Protein AF-E2BBN4-F1 (afdb_monomer_lite)

Secondary structure (DSSP, 8-state):
-GGGT---PPPPTT-TTT-HIIIIIIHHHHHHHTT---SSHHHHHHHHHHHHHT-

Sequence (55 aa):
LELLGWDFLPPPPYSPDIAPSDFHLFRSMHNHLSAQHFSSSEDIKKWLDSWIDHK

Radius of gyration: 15.38 Å; chains: 1; bounding box: 30×32×38 Å

Structure (mmCIF, N/CA/C/O backbone):
data_AF-E2BBN4-F1
#
_entry.id   AF-E2BBN4-F1
#
loop_
_atom_site.group_PDB
_atom_site.id
_atom_site.type_symbol
_atom_site.label_atom_id
_atom_site.label_alt_id
_atom_site.label_comp_id
_atom_site.label_asym_id
_atom_site.label_entity_id
_atom_site.label_seq_id
_atom_site.pdbx_PDB_ins_code
_atom_site.Cartn_x
_atom_site.Cartn_y
_atom_site.Cartn_z
_atom_site.occupancy
_atom_site.B_iso_or_equiv
_atom_site.auth_seq_id
_atom_site.auth_comp_id
_atom_site.auth_asym_id
_atom_site.auth_atom_id
_atom_site.pdbx_PDB_model_num
ATOM 1 N N . LEU A 1 1 ? 3.233 -17.598 -13.502 1.00 57.78 1 LEU A N 1
ATOM 2 C CA . LEU A 1 1 ? 3.030 -16.324 -14.228 1.00 57.78 1 LEU A CA 1
ATOM 3 C C . LEU A 1 1 ? 2.741 -16.574 -15.706 1.00 57.78 1 LEU A C 1
ATOM 5 O O . LEU A 1 1 ? 1.731 -16.073 -16.170 1.00 57.78 1 LEU A O 1
ATOM 9 N N . GLU A 1 2 ? 3.490 -17.442 -16.398 1.00 60.81 2 GLU A N 1
ATOM 10 C CA . GLU A 1 2 ? 3.144 -17.883 -17.770 1.00 60.81 2 GLU A CA 1
ATOM 11 C C . GLU A 1 2 ? 1.750 -18.530 -17.875 1.00 60.81 2 GLU A C 1
ATOM 13 O O . GLU A 1 2 ? 1.035 -18.292 -18.838 1.00 60.81 2 GLU A O 1
ATOM 18 N N . LEU A 1 3 ? 1.301 -19.249 -16.836 1.00 70.25 3 LEU A N 1
ATOM 19 C CA . LEU A 1 3 ? -0.069 -19.790 -16.751 1.00 70.25 3 LEU A CA 1
ATOM 20 C C . LEU A 1 3 ? -1.174 -18.722 -16.743 1.00 70.25 3 LEU A C 1
ATOM 22 O O . LEU A 1 3 ? -2.318 -19.033 -17.054 1.00 70.25 3 LEU A O 1
ATOM 26 N N . LEU A 1 4 ? -0.851 -17.487 -16.355 1.00 82.12 4 LEU A N 1
ATOM 27 C CA . LEU A 1 4 ? -1.795 -16.372 -16.373 1.00 82.12 4 LEU A CA 1
ATOM 28 C C . LEU A 1 4 ? -1.722 -15.596 -17.703 1.00 82.12 4 LEU A C 1
ATOM 30 O O . LEU A 1 4 ? -2.612 -14.793 -17.961 1.00 82.12 4 LEU A O 1
ATOM 34 N N . GLY A 1 5 ? -0.684 -15.812 -18.526 1.00 83.62 5 GLY A N 1
ATOM 35 C CA . GLY A 1 5 ? -0.465 -15.100 -19.792 1.00 83.62 5 GLY A CA 1
ATOM 36 C C . GLY A 1 5 ? -0.008 -13.644 -19.645 1.00 83.62 5 GLY A C 1
ATOM 37 O O . GLY A 1 5 ? -0.263 -12.841 -20.534 1.00 83.62 5 GLY A O 1
ATOM 38 N N . TRP A 1 6 ? 0.611 -13.274 -18.519 1.00 80.38 6 TRP A N 1
ATOM 39 C CA . TRP A 1 6 ? 1.031 -11.890 -18.271 1.00 80.38 6 TRP A CA 1
ATOM 40 C C . TRP A 1 6 ? 2.440 -11.662 -18.805 1.00 80.38 6 TRP A C 1
ATOM 42 O O . TRP A 1 6 ? 3.375 -12.348 -18.382 1.00 80.38 6 TRP A O 1
ATOM 52 N N . ASP A 1 7 ? 2.593 -10.661 -19.669 1.00 78.31 7 ASP A N 1
ATOM 53 C CA . ASP A 1 7 ? 3.902 -10.182 -20.100 1.00 78.31 7 ASP A CA 1
ATOM 54 C C . ASP A 1 7 ? 4.603 -9.459 -18.946 1.00 78.31 7 ASP A C 1
ATOM 56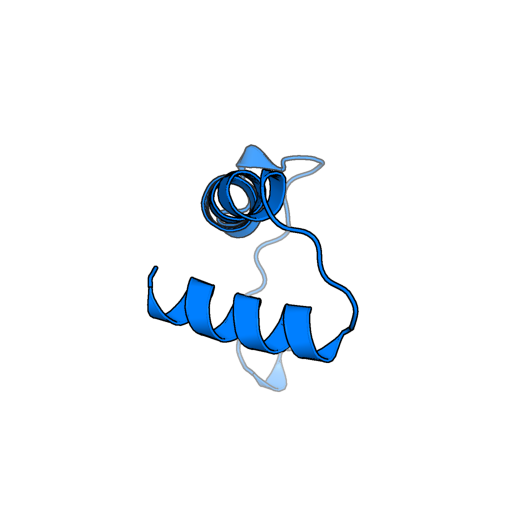 O O . ASP A 1 7 ? 4.114 -8.463 -18.404 1.00 78.31 7 ASP A O 1
ATOM 60 N N . PHE A 1 8 ? 5.763 -9.979 -18.548 1.00 72.88 8 PHE A N 1
ATOM 61 C CA . PHE A 1 8 ? 6.571 -9.388 -17.489 1.00 72.88 8 PHE A CA 1
ATOM 62 C C . PHE A 1 8 ? 7.468 -8.292 -18.064 1.00 72.88 8 PHE A C 1
ATOM 64 O O . PHE A 1 8 ? 8.379 -8.565 -18.847 1.00 72.88 8 PHE A O 1
ATOM 71 N N . LEU A 1 9 ? 7.242 -7.049 -17.643 1.00 75.12 9 LEU A N 1
ATOM 72 C CA . LEU A 1 9 ? 8.158 -5.951 -17.932 1.00 75.12 9 LEU A CA 1
ATOM 73 C C . LEU A 1 9 ? 9.325 -6.004 -16.931 1.00 75.12 9 LEU A C 1
ATOM 75 O O . LEU A 1 9 ? 9.079 -5.908 -15.725 1.00 75.12 9 LEU A O 1
ATOM 79 N N . PRO A 1 10 ? 10.585 -6.163 -17.384 1.00 72.38 10 PRO A N 1
ATOM 80 C CA . PRO A 1 10 ? 11.722 -6.180 -16.476 1.00 72.38 10 PRO A CA 1
ATOM 81 C C . PRO A 1 10 ? 11.831 -4.822 -15.768 1.00 72.38 10 PRO A C 1
ATOM 83 O O . PRO A 1 10 ? 11.820 -3.785 -16.441 1.00 72.38 10 PRO A O 1
ATOM 86 N N . PRO A 1 11 ? 11.928 -4.795 -14.425 1.00 66.44 11 PRO A N 1
ATOM 87 C CA . PRO A 1 11 ? 12.031 -3.541 -13.706 1.00 66.44 11 PRO A CA 1
ATOM 88 C C . PRO A 1 11 ? 13.363 -2.866 -14.057 1.00 66.44 11 PRO A C 1
ATOM 90 O O . PRO A 1 11 ? 14.407 -3.529 -14.073 1.00 66.44 11 PRO A O 1
ATOM 93 N N . PRO A 1 12 ? 13.360 -1.555 -14.334 1.00 66.94 12 PRO A N 1
ATOM 94 C CA . PRO A 1 12 ? 14.599 -0.820 -14.522 1.00 66.94 12 PRO A CA 1
ATOM 95 C C . PRO A 1 12 ? 15.427 -0.844 -13.228 1.00 66.94 12 PRO A C 1
ATOM 97 O O . PRO A 1 12 ? 14.859 -0.847 -12.129 1.00 66.94 12 PRO A O 1
ATOM 100 N N . PRO A 1 13 ? 16.768 -0.841 -13.321 1.00 69.69 13 PRO A N 1
ATOM 101 C CA . PRO A 1 13 ? 17.617 -0.783 -12.139 1.00 69.69 13 PRO A CA 1
ATOM 102 C C . PRO A 1 13 ? 17.321 0.494 -11.331 1.00 69.69 13 PRO A C 1
ATOM 104 O O . PRO A 1 13 ? 17.355 1.600 -11.867 1.00 69.69 13 PRO A O 1
ATOM 107 N N . TYR A 1 14 ? 17.007 0.316 -10.042 1.00 59.47 14 TYR A N 1
ATOM 108 C CA . TYR A 1 14 ? 16.846 1.356 -9.012 1.00 59.47 14 TYR A CA 1
ATOM 109 C C . TYR A 1 14 ? 16.098 2.629 -9.446 1.00 59.47 14 TYR A C 1
ATOM 111 O O . TYR A 1 14 ? 16.612 3.733 -9.295 1.00 59.47 14 TYR A O 1
ATOM 119 N N . SER A 1 15 ? 14.873 2.496 -9.957 1.00 66.19 15 SER A N 1
ATOM 120 C CA . SER A 1 15 ? 14.041 3.658 -10.297 1.00 66.19 15 SER A CA 1
ATOM 121 C C . SER A 1 15 ? 12.690 3.629 -9.575 1.00 66.19 15 SER A C 1
ATOM 123 O O . SER A 1 15 ? 11.693 3.197 -10.160 1.00 66.19 15 SER A O 1
ATOM 125 N N . PRO A 1 16 ? 12.629 4.102 -8.316 1.00 60.16 16 PRO A N 1
ATOM 126 C CA . PRO A 1 16 ? 11.355 4.316 -7.626 1.00 60.16 16 PRO A CA 1
ATOM 127 C C . PRO A 1 16 ? 10.437 5.294 -8.384 1.00 60.16 16 PRO A C 1
ATOM 129 O O . PRO A 1 16 ? 9.221 5.193 -8.279 1.00 60.16 16 PRO A O 1
ATOM 132 N N . ASP A 1 17 ? 10.993 6.182 -9.215 1.00 61.88 17 ASP A N 1
ATOM 133 C CA . ASP A 1 17 ? 10.226 7.088 -10.081 1.00 61.88 17 ASP A CA 1
ATOM 134 C C . ASP A 1 17 ? 9.566 6.402 -11.291 1.00 61.88 17 ASP A C 1
ATOM 136 O O . ASP A 1 17 ? 8.675 6.982 -11.909 1.00 61.88 17 ASP A O 1
ATOM 140 N N . ILE A 1 18 ? 9.988 5.182 -11.654 1.00 67.00 18 ILE A N 1
ATOM 141 C CA . ILE A 1 18 ? 9.444 4.468 -12.823 1.00 67.00 18 ILE A CA 1
ATOM 142 C C . ILE A 1 18 ? 8.271 3.566 -12.437 1.00 67.00 18 ILE A C 1
ATOM 144 O O . ILE A 1 18 ? 7.398 3.311 -13.266 1.00 67.00 18 ILE A O 1
ATOM 148 N N . ALA A 1 19 ? 8.201 3.111 -11.18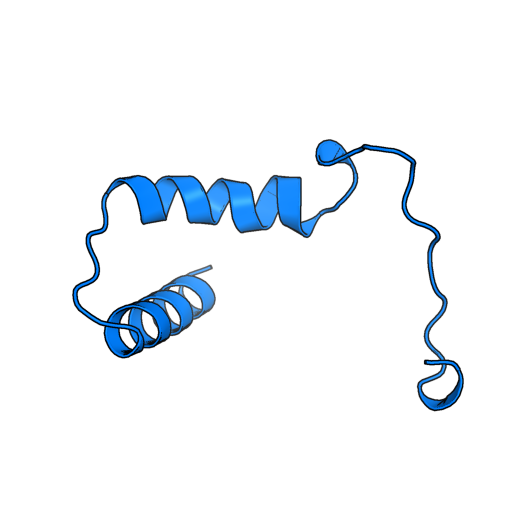5 1.00 76.19 19 ALA A N 1
ATOM 149 C CA . ALA A 1 19 ? 7.066 2.334 -10.714 1.00 76.19 19 ALA A CA 1
ATOM 150 C C . ALA A 1 19 ? 5.863 3.266 -10.457 1.00 76.19 19 ALA A C 1
ATOM 152 O O . ALA A 1 19 ? 5.917 4.117 -9.562 1.00 76.19 19 ALA A O 1
ATOM 153 N N . PRO A 1 20 ? 4.742 3.118 -11.193 1.00 71.12 20 PRO A N 1
ATOM 154 C CA . PRO A 1 20 ? 3.582 3.991 -11.014 1.00 71.12 20 PRO A CA 1
ATOM 155 C C . PRO A 1 20 ? 3.008 3.926 -9.590 1.00 71.12 20 PRO A C 1
ATOM 157 O O . PRO A 1 20 ? 2.489 4.925 -9.088 1.00 71.12 20 PRO A O 1
ATOM 160 N N . SER A 1 21 ? 3.137 2.769 -8.928 1.00 75.44 21 SER A N 1
ATOM 161 C CA . SE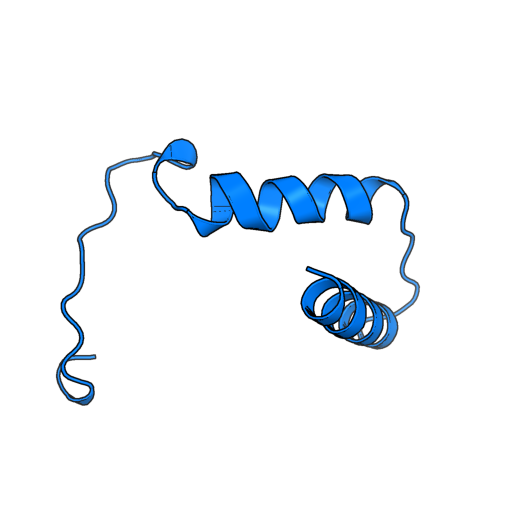R A 1 21 ? 2.772 2.549 -7.525 1.00 75.44 21 SER A CA 1
ATOM 162 C C . SER A 1 21 ? 3.555 3.449 -6.577 1.00 75.44 21 SER A C 1
ATOM 164 O O . SER A 1 21 ? 2.958 4.143 -5.757 1.00 75.44 21 SER A O 1
ATOM 166 N N . ASP A 1 22 ? 4.876 3.471 -6.700 1.00 77.81 22 ASP A N 1
ATOM 167 C CA . ASP A 1 22 ? 5.758 4.190 -5.786 1.00 77.81 22 ASP A CA 1
ATOM 168 C C . ASP A 1 22 ? 5.637 5.702 -5.968 1.00 77.81 22 ASP A C 1
ATOM 170 O O . ASP A 1 22 ? 5.459 6.430 -4.987 1.00 77.81 22 ASP A O 1
ATOM 174 N N . PHE A 1 23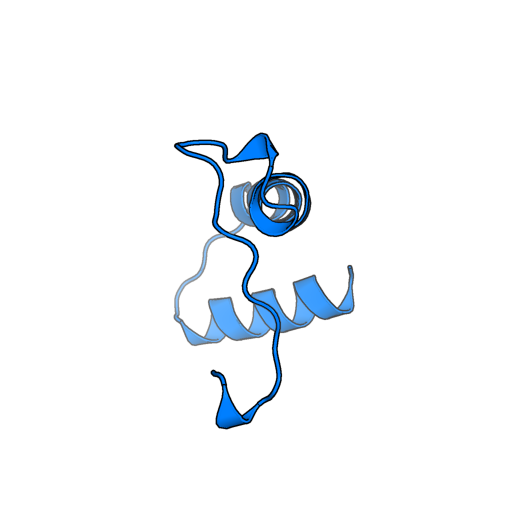 ? 5.594 6.178 -7.216 1.00 74.56 23 PHE A N 1
ATOM 175 C CA . PHE A 1 23 ? 5.490 7.611 -7.487 1.00 74.56 23 PHE A CA 1
ATOM 176 C C . PHE A 1 23 ? 4.102 8.202 -7.179 1.00 74.56 23 PHE A C 1
ATOM 178 O O . PHE A 1 23 ? 4.020 9.321 -6.668 1.00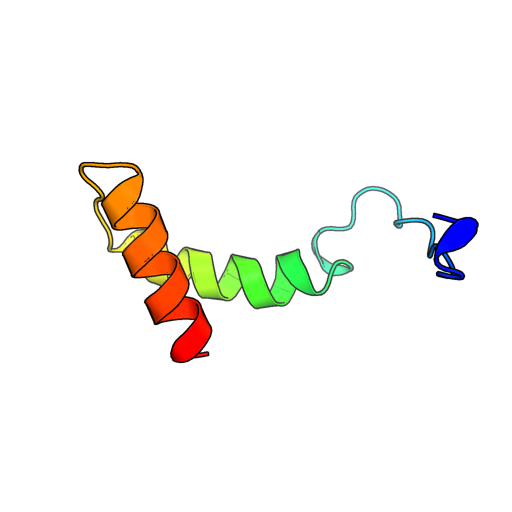 74.56 23 PHE A O 1
ATOM 185 N N . HIS A 1 24 ? 3.007 7.485 -7.466 1.00 79.44 24 HIS A N 1
ATOM 186 C CA . HIS A 1 24 ? 1.648 8.035 -7.328 1.00 79.44 24 HIS A CA 1
ATOM 187 C C . HIS A 1 24 ? 0.871 7.470 -6.135 1.00 79.44 24 HIS A C 1
ATOM 189 O O . HIS A 1 24 ? 0.232 8.224 -5.395 1.00 79.44 24 HIS A O 1
ATOM 195 N N . LEU A 1 25 ? 0.856 6.146 -5.957 1.00 85.88 25 LEU A N 1
ATOM 196 C CA . LEU A 1 25 ? 0.026 5.500 -4.940 1.00 85.88 25 LEU A CA 1
ATOM 197 C C . LEU A 1 25 ? 0.627 5.692 -3.548 1.00 85.88 25 LEU A C 1
ATOM 199 O O . LEU A 1 25 ? -0.011 6.318 -2.700 1.00 85.88 25 LEU A O 1
ATOM 203 N N . PHE A 1 26 ? 1.855 5.224 -3.335 1.00 84.44 26 PHE A N 1
ATOM 204 C CA . PHE A 1 26 ? 2.507 5.273 -2.028 1.00 84.44 26 PHE A CA 1
ATOM 205 C C . PHE A 1 26 ? 2.878 6.691 -1.618 1.00 84.44 26 PHE A C 1
ATOM 207 O O . PHE A 1 26 ? 2.740 7.033 -0.448 1.00 84.44 26 PHE A O 1
ATOM 214 N N . ARG A 1 27 ? 3.228 7.561 -2.569 1.00 85.44 27 ARG A N 1
ATOM 215 C CA . ARG A 1 27 ? 3.440 8.984 -2.283 1.00 85.44 27 ARG A CA 1
ATOM 216 C C . ARG A 1 27 ? 2.182 9.677 -1.750 1.00 85.44 27 ARG A C 1
ATOM 218 O O . ARG A 1 27 ? 2.246 10.394 -0.755 1.00 85.44 27 ARG A O 1
ATOM 225 N N . SER A 1 28 ? 1.030 9.448 -2.385 1.00 86.56 28 SER A N 1
ATOM 226 C CA . SER A 1 28 ? -0.257 9.988 -1.923 1.00 86.56 28 SER A CA 1
ATOM 227 C C . SER A 1 28 ? -0.669 9.384 -0.577 1.00 86.56 28 SER A C 1
ATOM 229 O O . SER A 1 28 ? -1.120 10.105 0.315 1.00 86.56 28 SER A O 1
ATOM 231 N N . MET A 1 29 ? -0.457 8.078 -0.404 1.00 89.44 29 MET A N 1
ATOM 232 C CA . MET A 1 29 ? -0.753 7.365 0.837 1.00 89.44 29 MET A CA 1
ATOM 233 C C . MET A 1 29 ? 0.100 7.879 2.002 1.00 89.44 29 MET A C 1
ATOM 235 O O . MET A 1 29 ? -0.430 8.163 3.070 1.00 89.44 29 MET A O 1
ATOM 239 N N . HIS A 1 30 ? 1.402 8.076 1.787 1.00 86.88 30 HIS A N 1
ATOM 240 C CA . HIS A 1 30 ? 2.346 8.552 2.798 1.00 86.88 30 HIS A CA 1
ATOM 241 C C . HIS A 1 30 ? 1.937 9.910 3.387 1.00 86.88 30 HIS A C 1
ATOM 243 O O . HIS A 1 30 ? 2.006 10.111 4.600 1.00 86.88 30 HIS A O 1
ATOM 249 N N . ASN A 1 31 ? 1.432 10.824 2.553 1.00 86.00 31 ASN A N 1
ATOM 250 C CA . ASN A 1 31 ? 0.917 12.115 3.018 1.00 86.00 31 ASN A CA 1
ATOM 251 C C . ASN A 1 31 ? -0.275 11.961 3.979 1.00 86.00 31 ASN A C 1
ATOM 253 O O . ASN A 1 31 ? -0.360 12.687 4.965 1.00 86.00 31 ASN A O 1
ATOM 257 N N . HIS A 1 32 ? -1.169 11.003 3.724 1.00 84.75 32 HIS A N 1
ATOM 258 C CA . HIS A 1 32 ? -2.326 10.732 4.584 1.00 84.75 32 HIS A CA 1
ATOM 259 C C . HIS A 1 32 ? -1.955 9.920 5.835 1.00 84.75 32 HIS A C 1
ATOM 261 O O . HIS A 1 32 ? -2.576 10.085 6.881 1.00 84.75 32 HIS A O 1
ATOM 267 N N . LEU A 1 33 ? -0.925 9.074 5.744 1.00 88.25 33 LEU A N 1
ATOM 268 C CA . LEU A 1 33 ? -0.399 8.285 6.861 1.00 88.25 33 LEU A CA 1
ATOM 269 C C . LEU A 1 33 ? 0.361 9.130 7.881 1.00 88.25 33 LEU A C 1
ATOM 271 O O . LEU A 1 33 ? 0.366 8.796 9.060 1.00 88.25 33 LEU A O 1
ATOM 275 N N . SER A 1 34 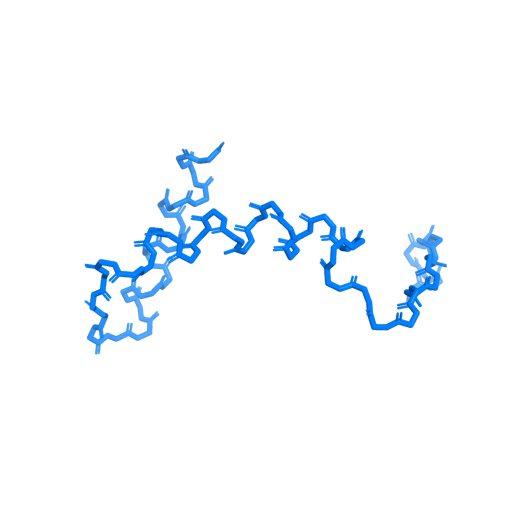? 0.974 10.233 7.447 1.00 82.69 34 SER A N 1
ATOM 276 C CA . SER A 1 34 ? 1.816 11.084 8.301 1.00 82.69 34 SER A CA 1
ATOM 277 C C . SER A 1 34 ? 1.064 11.683 9.502 1.00 82.69 34 SER A C 1
ATOM 279 O O . SER A 1 34 ? 1.690 12.094 10.474 1.00 82.69 34 SER A O 1
ATOM 281 N N . ALA A 1 35 ? -0.271 11.726 9.445 1.00 80.00 35 ALA A N 1
ATOM 282 C CA . ALA A 1 35 ? -1.139 12.249 10.499 1.00 80.00 35 ALA A CA 1
ATOM 283 C C . ALA A 1 35 ? -1.857 11.159 11.320 1.00 80.00 35 ALA A C 1
ATOM 285 O O . ALA A 1 35 ? -2.608 11.494 12.234 1.00 80.00 35 ALA A O 1
ATOM 286 N N . GLN A 1 36 ? -1.663 9.874 11.003 1.00 85.62 36 GLN A N 1
ATOM 287 C CA . GLN A 1 36 ? -2.416 8.775 11.608 1.00 85.62 36 GLN A CA 1
ATOM 288 C C . GLN A 1 36 ? -1.580 7.996 12.622 1.00 85.62 36 GLN A C 1
ATOM 290 O O . GLN A 1 36 ? -0.405 7.711 12.403 1.00 85.62 36 GLN A O 1
ATOM 295 N N . HIS A 1 37 ? -2.218 7.592 13.719 1.00 90.00 37 HIS A N 1
ATOM 296 C CA . HIS A 1 37 ? -1.648 6.669 14.693 1.00 90.00 37 HIS A CA 1
ATOM 297 C C . HIS A 1 37 ? -2.579 5.468 14.846 1.00 90.00 37 HIS A C 1
ATOM 299 O O . HIS A 1 37 ? -3.734 5.618 15.241 1.00 90.00 37 HIS A O 1
ATOM 305 N N . PHE A 1 38 ? -2.076 4.273 14.544 1.00 91.00 38 PHE A N 1
ATOM 306 C CA . PHE A 1 38 ? -2.855 3.039 14.612 1.00 91.00 38 PHE A CA 1
ATOM 307 C C . PHE A 1 38 ? -2.510 2.256 15.875 1.00 91.00 38 PHE A C 1
ATOM 309 O O . PHE A 1 38 ? -1.341 2.127 16.234 1.00 91.00 38 PHE A O 1
ATOM 316 N N . SER A 1 39 ? -3.529 1.718 16.544 1.00 92.81 39 SER A N 1
ATOM 317 C CA . SER A 1 39 ? -3.361 0.911 17.757 1.00 92.81 39 SER A CA 1
ATOM 318 C C . SER A 1 39 ? -3.337 -0.590 17.467 1.00 92.81 39 SER A C 1
ATOM 320 O O . SER A 1 39 ? -2.829 -1.360 18.280 1.00 92.81 39 SER A O 1
ATOM 322 N N . SER A 1 40 ? -3.859 -1.016 16.314 1.00 95.44 40 SER A N 1
ATOM 323 C CA . SER A 1 40 ? -3.916 -2.420 15.914 1.00 95.44 40 SER A CA 1
ATOM 324 C C . SER A 1 40 ? -3.784 -2.609 14.401 1.00 95.44 40 SER A C 1
ATOM 326 O O . SER A 1 40 ? -4.005 -1.695 13.605 1.00 95.44 40 SER A O 1
ATOM 328 N N . SER A 1 41 ? -3.470 -3.840 13.985 1.00 92.31 41 SER A N 1
ATOM 329 C CA . SER A 1 41 ? -3.458 -4.207 12.561 1.00 92.31 41 SER A CA 1
ATOM 330 C C . SER A 1 41 ? -4.846 -4.148 11.907 1.00 92.31 41 SER A C 1
ATOM 332 O O . SER A 1 41 ? -4.955 -3.966 10.696 1.00 92.31 41 SER A O 1
ATOM 334 N N . GLU A 1 42 ? -5.911 -4.274 12.698 1.00 95.56 42 GLU A N 1
ATOM 335 C CA . GLU A 1 42 ? -7.296 -4.167 12.234 1.00 95.56 42 GLU A CA 1
ATOM 336 C C . GLU A 1 42 ? -7.656 -2.719 11.897 1.00 95.56 42 GLU A C 1
ATOM 338 O O . GLU A 1 42 ? -8.328 -2.475 10.895 1.00 95.56 42 GLU A O 1
ATOM 343 N N . ASP A 1 43 ? -7.148 -1.761 12.677 1.00 93.19 43 ASP A N 1
ATOM 344 C CA . ASP A 1 43 ? -7.313 -0.331 12.402 1.00 93.19 43 ASP A CA 1
ATOM 345 C C . ASP A 1 43 ? -6.604 0.067 11.105 1.00 93.19 43 ASP A C 1
ATOM 347 O O . ASP A 1 43 ? -7.157 0.821 10.306 1.00 93.19 43 ASP A O 1
ATOM 351 N N . ILE A 1 44 ? -5.418 -0.504 10.852 1.00 92.88 44 ILE A N 1
ATOM 352 C CA . ILE A 1 44 ? -4.679 -0.301 9.597 1.00 92.88 44 ILE A CA 1
ATOM 353 C C . ILE A 1 44 ? -5.499 -0.808 8.407 1.00 92.88 44 ILE A C 1
ATOM 355 O O . ILE A 1 44 ? -5.621 -0.099 7.411 1.00 92.88 44 ILE A O 1
ATOM 359 N N . LYS A 1 45 ? -6.087 -2.010 8.504 1.00 94.12 45 LYS A N 1
ATOM 360 C CA . LYS A 1 45 ? -6.918 -2.578 7.428 1.00 94.12 45 LYS A CA 1
ATOM 361 C C . LYS A 1 45 ? -8.139 -1.710 7.137 1.00 94.12 45 LYS A C 1
ATOM 363 O O . LYS A 1 45 ? -8.348 -1.335 5.992 1.00 94.12 45 LYS A O 1
ATOM 368 N N . LYS A 1 46 ? -8.891 -1.325 8.174 1.00 94.12 46 LYS A N 1
ATOM 369 C CA . LYS A 1 46 ? -10.075 -0.463 8.024 1.00 94.12 46 LYS A CA 1
ATOM 370 C C . LYS A 1 46 ? -9.730 0.894 7.418 1.00 94.12 46 LYS A C 1
ATOM 372 O O . LYS A 1 46 ? -10.468 1.401 6.577 1.00 94.12 46 LYS A O 1
ATOM 377 N N . TRP A 1 47 ? -8.621 1.492 7.851 1.00 92.81 47 TRP A N 1
ATOM 378 C CA . TRP A 1 47 ? -8.151 2.748 7.281 1.00 92.81 47 TRP A CA 1
ATOM 379 C C . TRP A 1 47 ? -7.751 2.586 5.814 1.00 92.81 47 TRP A C 1
ATOM 381 O O . TRP A 1 47 ? -8.118 3.429 5.003 1.00 92.81 47 TRP A O 1
ATOM 391 N N . LEU A 1 48 ? -7.046 1.504 5.470 1.00 92.31 48 LEU A N 1
ATOM 392 C CA . LEU A 1 48 ? -6.622 1.227 4.101 1.00 92.31 48 LEU A CA 1
ATOM 393 C C . LEU A 1 48 ? -7.824 1.029 3.172 1.00 92.31 48 LEU A C 1
ATOM 395 O O . LEU A 1 48 ? -7.850 1.635 2.107 1.00 92.31 48 LEU A O 1
ATOM 399 N N . ASP A 1 49 ? -8.822 0.246 3.592 1.00 93.88 49 ASP A N 1
ATOM 400 C CA . ASP A 1 49 ? -10.053 0.032 2.822 1.00 93.88 49 ASP A CA 1
ATOM 401 C C . ASP A 1 49 ? -10.773 1.362 2.560 1.00 93.88 49 ASP A C 1
ATOM 403 O O . ASP A 1 49 ? -11.130 1.667 1.425 1.00 93.88 49 ASP A O 1
ATOM 407 N N . SER A 1 50 ? -10.906 2.201 3.593 1.00 91.44 50 SER A N 1
ATOM 408 C CA . SER A 1 50 ? -11.495 3.537 3.460 1.00 91.44 50 SER A CA 1
ATOM 409 C C . SER A 1 50 ? -10.669 4.447 2.543 1.00 91.44 50 SER A C 1
ATOM 411 O O . SER A 1 50 ? -11.221 5.121 1.679 1.00 91.44 50 SER A O 1
ATOM 413 N N . TRP A 1 51 ? -9.342 4.456 2.680 1.00 90.31 51 TRP A N 1
ATOM 414 C CA . TRP A 1 51 ? -8.460 5.288 1.860 1.00 90.31 51 TRP A CA 1
ATOM 415 C C . TRP A 1 51 ? -8.493 4.893 0.379 1.00 90.31 51 TRP A C 1
ATOM 417 O O . TRP A 1 51 ? -8.466 5.778 -0.470 1.00 90.31 51 TRP A O 1
ATOM 427 N N . ILE A 1 52 ? -8.565 3.593 0.070 1.00 89.94 52 ILE A N 1
ATOM 428 C CA . ILE A 1 52 ? -8.685 3.097 -1.309 1.00 89.94 52 ILE A CA 1
ATOM 429 C C . ILE A 1 52 ? -10.050 3.464 -1.902 1.00 89.94 52 ILE A C 1
ATOM 431 O O . ILE A 1 52 ? -10.097 3.866 -3.058 1.00 89.94 52 ILE A O 1
ATOM 435 N N . ASP A 1 53 ? -11.135 3.360 -1.129 1.00 90.69 53 ASP A N 1
ATOM 436 C CA . ASP A 1 53 ? -12.491 3.723 -1.576 1.00 90.69 53 ASP A CA 1
ATOM 437 C C . ASP A 1 53 ? -12.632 5.225 -1.888 1.00 90.69 53 ASP A C 1
ATOM 439 O O . ASP A 1 53 ? -13.349 5.616 -2.805 1.00 90.69 53 ASP A O 1
ATOM 443 N N . HIS A 1 54 ? -11.897 6.074 -1.163 1.00 80.31 54 HIS A N 1
ATOM 444 C CA . HIS A 1 54 ? -11.902 7.529 -1.349 1.00 80.31 54 HIS A CA 1
ATOM 445 C C . HIS A 1 54 ? -10.880 8.040 -2.384 1.00 80.31 54 HIS A C 1
ATOM 447 O O . HIS A 1 54 ? -10.728 9.259 -2.517 1.00 80.31 54 HIS A O 1
ATOM 453 N N . LYS A 1 55 ? -10.154 7.156 -3.080 1.00 67.00 55 LYS A N 1
ATOM 454 C CA . LYS A 1 55 ? -9.124 7.531 -4.059 1.00 67.00 55 LYS A CA 1
ATOM 455 C C . LYS A 1 55 ? -9.612 7.443 -5.501 1.00 67.00 55 LYS A C 1
ATOM 457 O O . LYS A 1 55 ? -9.202 8.328 -6.287 1.00 67.00 55 LYS A O 1
#

Foldseek 3Di:
DVVVVDDDDDDDPPCLVVPCCSNPVVVVVVVVCVPDDDPDPVSVVVVVVVVVVVD

pLDDT: mean 80.95, std 10.86, range [57.78, 95.56]

InterPro domains:
  IPR036397 Ribonuclease H superfamily [G3DSA:3.30.420.10] (1-55)
  IPR052709 Transposase-Methyltransferase Hybrid [PTHR46060] (2-55)

Organism: Harpegnathos saltator (NCBI:txid610380)